Protein AF-A0A1B1KJ92-F1 (afdb_monomer_lite)

pLDDT: mean 78.08, std 12.78, range [52.31, 93.62]

Radius of gyration: 19.16 Å; chains: 1; bounding box: 41×19×60 Å

Organism: Rhodococcus opacus (NCBI:txid37919)

Foldseek 3Di:
DVLVVLVVVLVVLVPDDLVNDDDPPPPDPDRSVNVSVVSNVVSVVVNVVVVVVVVVVVVVCVVVVPDDDD

Structure (mmCIF, N/CA/C/O backbone):
data_AF-A0A1B1KJ92-F1
#
_entry.id   AF-A0A1B1KJ92-F1
#
loop_
_atom_site.group_PDB
_atom_site.id
_atom_site.type_symbol
_atom_site.label_atom_id
_atom_site.label_alt_id
_atom_site.label_comp_id
_atom_site.label_asym_id
_atom_site.label_entity_id
_atom_site.label_seq_id
_atom_site.pdbx_PDB_ins_code
_atom_site.Cartn_x
_atom_site.Cartn_y
_atom_site.Cartn_z
_atom_site.occupancy
_atom_site.B_iso_or_equiv
_atom_site.auth_seq_id
_atom_site.auth_comp_id
_atom_site.auth_asym_id
_atom_site.auth_atom_id
_atom_site.pdbx_PDB_model_num
ATOM 1 N N . MET A 1 1 ? -2.795 -9.406 6.160 1.00 72.25 1 MET A N 1
ATOM 2 C CA . MET A 1 1 ? -2.524 -9.939 4.804 1.00 72.25 1 MET A CA 1
ATOM 3 C C . MET A 1 1 ? -2.341 -8.799 3.806 1.00 72.25 1 MET A C 1
ATOM 5 O O . MET A 1 1 ? -1.225 -8.631 3.344 1.00 72.25 1 MET A O 1
ATOM 9 N N . LEU A 1 2 ? -3.353 -7.950 3.579 1.00 78.12 2 LEU A N 1
ATOM 10 C CA . LEU A 1 2 ? -3.320 -6.869 2.575 1.00 78.12 2 LEU A CA 1
ATOM 11 C C . LEU A 1 2 ? -2.124 -5.903 2.691 1.00 78.12 2 LEU A C 1
ATOM 13 O O . LEU A 1 2 ? -1.443 -5.661 1.704 1.00 78.12 2 LEU A O 1
ATOM 17 N N . ARG A 1 3 ? -1.802 -5.422 3.899 1.00 78.19 3 ARG A N 1
ATOM 18 C CA . ARG A 1 3 ? -0.638 -4.545 4.128 1.00 78.19 3 ARG A CA 1
ATOM 19 C C . ARG A 1 3 ? 0.687 -5.171 3.693 1.00 78.19 3 ARG A C 1
ATOM 21 O O . ARG A 1 3 ? 1.540 -4.485 3.149 1.00 78.19 3 ARG A O 1
ATOM 28 N N . ARG A 1 4 ? 0.848 -6.480 3.901 1.00 81.38 4 ARG A N 1
ATOM 29 C CA . ARG A 1 4 ? 2.053 -7.197 3.475 1.00 81.38 4 ARG A CA 1
ATOM 30 C C . ARG A 1 4 ? 2.113 -7.312 1.955 1.00 81.38 4 ARG A C 1
ATOM 32 O O . ARG A 1 4 ? 3.145 -7.006 1.386 1.00 81.38 4 ARG A O 1
ATOM 39 N N . THR A 1 5 ? 0.990 -7.627 1.315 1.00 84.12 5 THR A N 1
ATOM 40 C CA . THR A 1 5 ? 0.877 -7.652 -0.148 1.00 84.12 5 THR A CA 1
ATOM 41 C C . THR A 1 5 ? 1.222 -6.301 -0.782 1.00 84.12 5 THR A C 1
ATOM 43 O O . THR A 1 5 ? 1.959 -6.269 -1.758 1.00 84.12 5 THR A O 1
ATOM 46 N N . VAL A 1 6 ? 0.749 -5.187 -0.211 1.00 80.50 6 VAL A N 1
ATOM 47 C CA . VAL A 1 6 ? 1.067 -3.832 -0.704 1.00 80.50 6 VAL A CA 1
ATOM 48 C C . VAL A 1 6 ? 2.552 -3.507 -0.536 1.00 80.50 6 VAL A C 1
ATOM 50 O O . VAL A 1 6 ? 3.160 -2.980 -1.460 1.00 80.50 6 VAL A O 1
ATOM 53 N N . LEU A 1 7 ? 3.157 -3.864 0.601 1.00 82.12 7 LEU A N 1
ATOM 54 C CA . LEU A 1 7 ? 4.594 -3.671 0.829 1.00 82.12 7 LEU A CA 1
ATOM 55 C C . LEU A 1 7 ? 5.460 -4.517 -0.112 1.00 82.12 7 LEU A C 1
ATOM 57 O O . LEU A 1 7 ? 6.494 -4.046 -0.583 1.00 82.12 7 LEU A O 1
ATOM 61 N N . ASP A 1 8 ? 5.049 -5.755 -0.379 1.00 85.12 8 ASP A N 1
ATOM 62 C CA . ASP A 1 8 ? 5.763 -6.648 -1.289 1.00 85.12 8 ASP A CA 1
ATOM 63 C C . ASP A 1 8 ? 5.679 -6.117 -2.736 1.00 85.12 8 ASP A C 1
ATOM 65 O O . ASP A 1 8 ? 6.712 -6.000 -3.395 1.00 85.12 8 ASP A O 1
ATOM 69 N N . LEU A 1 9 ? 4.499 -5.656 -3.176 1.00 80.81 9 LEU A N 1
ATOM 70 C CA . LEU A 1 9 ? 4.315 -4.969 -4.464 1.00 80.81 9 LEU A CA 1
ATOM 71 C C . LEU A 1 9 ? 5.127 -3.669 -4.553 1.00 80.81 9 LEU A C 1
ATOM 73 O O . LEU A 1 9 ? 5.781 -3.418 -5.558 1.00 80.81 9 LEU A O 1
ATOM 77 N N . ALA A 1 10 ? 5.139 -2.846 -3.502 1.00 78.94 10 ALA A N 1
ATOM 78 C CA . ALA A 1 10 ? 5.921 -1.611 -3.477 1.00 78.94 10 ALA A CA 1
ATOM 79 C C . ALA A 1 10 ? 7.422 -1.882 -3.641 1.00 78.94 10 ALA A C 1
ATOM 81 O O . ALA A 1 10 ? 8.099 -1.168 -4.379 1.00 78.94 10 ALA A O 1
ATOM 82 N N . ARG A 1 11 ? 7.944 -2.940 -3.008 1.00 82.38 11 ARG A N 1
ATOM 83 C CA . ARG A 1 11 ? 9.345 -3.359 -3.175 1.00 82.38 11 ARG A CA 1
ATOM 84 C C . ARG A 1 11 ? 9.638 -3.848 -4.586 1.00 82.38 11 ARG A C 1
ATOM 86 O O . ARG A 1 11 ? 10.662 -3.473 -5.147 1.00 82.38 11 ARG A O 1
ATOM 93 N N . GLU A 1 12 ? 8.748 -4.651 -5.155 1.00 81.69 12 GLU A N 1
ATOM 94 C CA . GLU A 1 12 ? 8.878 -5.159 -6.523 1.00 81.69 12 GLU A CA 1
ATOM 95 C C . GLU A 1 12 ? 8.901 -4.007 -7.542 1.00 81.69 12 GLU A C 1
ATOM 97 O O . GLU A 1 12 ? 9.819 -3.905 -8.353 1.00 81.69 12 GLU A O 1
ATOM 102 N N . TYR A 1 13 ? 7.976 -3.052 -7.416 1.00 74.25 13 TYR A N 1
ATOM 103 C CA . TYR A 1 13 ? 7.913 -1.874 -8.284 1.00 74.25 13 TYR A CA 1
ATOM 104 C C . TYR A 1 13 ? 9.049 -0.871 -8.035 1.00 74.25 13 TYR A C 1
ATOM 106 O O . TYR A 1 13 ? 9.431 -0.131 -8.942 1.00 74.25 13 TYR A O 1
ATOM 114 N N . GLN A 1 14 ? 9.640 -0.823 -6.838 1.00 76.7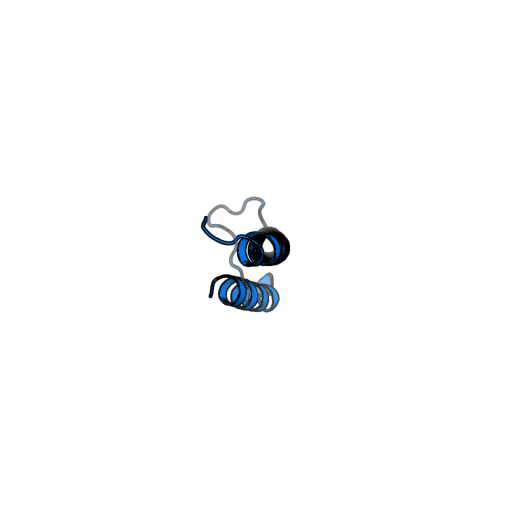5 14 GLN A N 1
ATOM 115 C CA . GLN A 1 14 ? 10.867 -0.053 -6.596 1.00 76.75 14 GLN A CA 1
ATOM 116 C C . GLN A 1 14 ? 12.102 -0.690 -7.241 1.00 76.75 14 GLN A C 1
ATOM 118 O O . GLN A 1 14 ? 12.993 0.042 -7.666 1.00 76.75 14 GLN A O 1
ATOM 123 N N . ALA A 1 15 ? 12.149 -2.020 -7.339 1.00 78.62 15 ALA A N 1
ATOM 124 C CA . ALA A 1 15 ? 13.260 -2.741 -7.957 1.00 78.62 15 ALA A CA 1
ATOM 125 C C . ALA A 1 15 ? 13.253 -2.667 -9.495 1.00 78.62 15 ALA A C 1
ATOM 127 O O . ALA A 1 15 ? 14.308 -2.810 -10.108 1.00 78.62 15 ALA A O 1
ATOM 128 N N . LEU A 1 16 ? 12.092 -2.420 -10.113 1.00 73.12 16 LEU A N 1
ATOM 129 C CA . LEU A 1 16 ? 11.972 -2.234 -11.561 1.00 73.12 16 LEU A CA 1
ATOM 130 C C . LEU A 1 16 ? 12.671 -0.949 -12.028 1.00 73.12 16 LEU A C 1
ATOM 132 O O . LEU A 1 16 ? 12.505 0.123 -11.432 1.00 73.12 16 LEU A O 1
ATOM 136 N N . THR A 1 17 ? 13.414 -1.034 -13.132 1.00 62.16 17 THR A N 1
ATOM 137 C CA . THR A 1 17 ? 13.936 0.146 -13.828 1.00 62.16 17 THR A CA 1
ATOM 138 C C . THR A 1 17 ? 13.138 0.416 -15.098 1.00 62.16 17 THR A C 1
ATOM 140 O O . THR A 1 17 ? 12.583 -0.490 -15.708 1.00 62.16 17 THR A O 1
ATOM 143 N N . ALA A 1 18 ? 13.078 1.680 -15.529 1.00 58.06 18 ALA A N 1
ATOM 144 C CA . ALA A 1 18 ? 12.363 2.062 -16.752 1.00 58.06 18 ALA A CA 1
ATOM 145 C C . ALA A 1 18 ? 12.935 1.414 -18.030 1.00 58.06 18 ALA A C 1
ATOM 147 O O . ALA A 1 18 ? 12.280 1.440 -19.064 1.00 58.06 18 ALA A O 1
ATOM 148 N N . VAL A 1 19 ? 14.146 0.851 -17.952 1.00 58.22 19 VAL A N 1
ATOM 149 C CA . VAL A 1 19 ? 14.806 0.108 -19.035 1.00 58.22 19 VAL A CA 1
ATOM 150 C C . VAL A 1 19 ? 14.225 -1.306 -19.188 1.00 58.22 19 VAL A C 1
ATOM 152 O O . VAL A 1 19 ? 14.307 -1.872 -20.271 1.00 58.22 19 VAL A O 1
ATOM 155 N N . ASP A 1 20 ? 13.591 -1.850 -18.144 1.00 57.44 20 ASP A N 1
ATOM 156 C CA . ASP A 1 20 ? 12.990 -3.195 -18.133 1.00 57.44 20 ASP A CA 1
ATOM 157 C C . ASP A 1 20 ? 11.534 -3.215 -18.633 1.00 57.44 20 ASP A C 1
ATOM 159 O O . ASP A 1 20 ? 10.867 -4.249 -18.609 1.00 57.44 20 ASP A O 1
ATOM 163 N N . LEU A 1 21 ? 11.009 -2.059 -19.038 1.00 59.38 21 LEU A N 1
ATOM 164 C CA . LEU A 1 21 ? 9.608 -1.859 -19.380 1.00 59.38 21 LEU A CA 1
ATOM 165 C C . LEU A 1 21 ? 9.502 -1.517 -20.868 1.00 59.38 21 LEU A C 1
ATOM 167 O O . LEU A 1 21 ? 9.942 -0.455 -21.308 1.00 59.38 21 LEU A O 1
ATOM 171 N N . ASP A 1 22 ? 8.912 -2.430 -21.638 1.00 55.94 22 ASP A N 1
ATOM 172 C CA . ASP A 1 22 ? 8.643 -2.217 -23.059 1.00 55.94 22 ASP A CA 1
ATOM 173 C C . ASP A 1 22 ? 7.603 -1.102 -23.245 1.00 55.94 22 ASP A C 1
ATOM 175 O O . ASP A 1 22 ? 6.628 -0.995 -22.493 1.00 55.94 22 ASP A O 1
ATOM 179 N N . THR A 1 23 ? 7.815 -0.250 -24.250 1.00 55.69 23 THR A N 1
ATOM 180 C CA . THR A 1 23 ? 6.855 0.793 -24.632 1.00 55.69 23 THR A CA 1
ATOM 181 C C . THR A 1 23 ? 5.512 0.171 -25.000 1.00 55.69 23 THR A C 1
ATOM 183 O O . THR A 1 23 ? 5.476 -0.821 -25.728 1.00 55.69 23 THR A O 1
ATOM 186 N N . ASP A 1 24 ? 4.416 0.790 -24.548 1.00 56.75 24 ASP A N 1
ATOM 187 C CA . ASP A 1 24 ? 3.053 0.475 -24.986 1.00 56.75 24 ASP A CA 1
ATOM 188 C C . ASP A 1 24 ? 3.008 0.298 -26.515 1.00 56.75 24 ASP A C 1
ATOM 190 O O . ASP A 1 24 ? 3.587 1.092 -27.263 1.00 56.75 24 ASP A O 1
ATOM 194 N N . THR A 1 25 ? 2.289 -0.743 -26.947 1.00 55.62 25 THR A N 1
ATOM 195 C CA . THR A 1 25 ? 1.908 -1.146 -28.311 1.00 55.62 25 THR A CA 1
ATOM 196 C C . THR A 1 25 ? 1.552 -0.034 -29.312 1.00 55.62 25 THR A C 1
ATOM 198 O O . THR A 1 25 ? 1.390 -0.326 -30.496 1.00 55.62 25 THR A O 1
ATOM 201 N N . LEU A 1 26 ? 1.437 1.225 -28.886 1.00 57.69 26 LEU A N 1
ATOM 202 C CA . LEU A 1 26 ? 1.047 2.372 -29.705 1.00 57.69 26 LEU A CA 1
ATOM 203 C C . LEU A 1 26 ? 2.072 3.525 -29.761 1.00 57.69 26 LEU A C 1
ATOM 205 O O . LEU A 1 26 ? 1.817 4.506 -30.455 1.00 57.69 26 LEU A O 1
ATOM 209 N N . GLY A 1 27 ? 3.230 3.437 -29.092 1.00 54.12 27 GLY A N 1
ATOM 210 C CA . GLY A 1 27 ? 4.319 4.422 -29.244 1.00 54.12 27 GLY A CA 1
ATOM 211 C C . GLY A 1 27 ? 3.965 5.871 -28.851 1.00 54.12 27 GLY A C 1
ATOM 212 O O . GLY A 1 27 ? 4.562 6.819 -29.369 1.00 54.12 27 GLY A O 1
ATOM 213 N N . HIS A 1 28 ? 2.988 6.063 -27.959 1.00 52.31 28 HIS A N 1
ATOM 214 C CA . HIS A 1 28 ? 2.473 7.367 -27.511 1.00 52.31 28 HIS A CA 1
ATOM 215 C C . HIS A 1 28 ? 2.377 7.464 -25.969 1.00 52.31 28 HIS A C 1
ATOM 217 O O . HIS A 1 28 ? 2.553 6.458 -25.287 1.00 52.31 28 HIS A O 1
ATOM 223 N N . PRO A 1 29 ? 2.243 8.684 -25.401 1.00 52.38 29 PRO A N 1
ATOM 224 C CA . PRO A 1 29 ? 3.081 9.199 -24.318 1.00 52.38 29 PRO A CA 1
ATOM 225 C C . PRO A 1 29 ? 2.572 8.796 -22.934 1.00 52.38 29 PRO A C 1
ATOM 227 O O . PRO A 1 29 ? 2.066 9.611 -22.169 1.00 52.38 29 PRO A O 1
ATOM 230 N N . ILE A 1 30 ? 2.729 7.527 -22.593 1.00 56.97 30 ILE A N 1
ATOM 231 C CA . ILE A 1 30 ? 3.166 7.214 -21.242 1.00 56.97 30 ILE A CA 1
ATOM 232 C C . ILE A 1 30 ? 4.442 6.409 -21.401 1.00 56.97 30 ILE A C 1
ATOM 234 O O . ILE A 1 30 ? 4.464 5.279 -21.890 1.00 56.97 30 ILE A O 1
ATOM 238 N N . THR A 1 31 ? 5.561 7.053 -21.109 1.00 68.38 31 THR A N 1
ATOM 239 C CA . THR A 1 31 ? 6.825 6.338 -21.052 1.00 68.38 31 THR A CA 1
ATOM 240 C C . THR A 1 31 ? 6.707 5.274 -19.965 1.00 68.38 31 THR A C 1
ATOM 242 O O . THR A 1 31 ? 6.048 5.472 -18.942 1.00 68.38 31 THR A O 1
ATOM 245 N N . ALA A 1 32 ? 7.372 4.142 -20.161 1.00 70.44 32 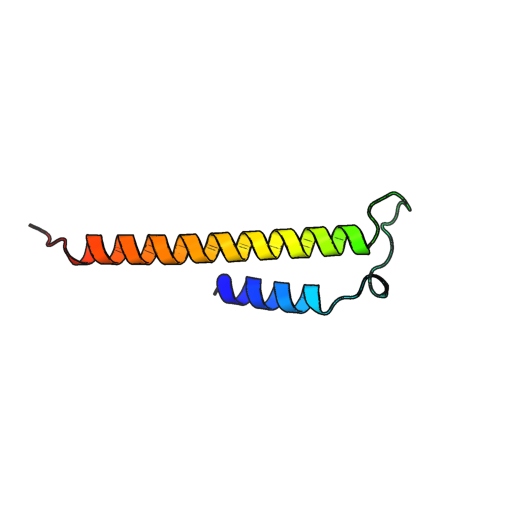ALA A N 1
ATOM 246 C CA . ALA A 1 32 ? 7.577 3.130 -19.130 1.00 70.44 32 ALA A CA 1
ATOM 247 C C . ALA A 1 32 ? 7.892 3.735 -17.744 1.00 70.44 32 ALA A C 1
ATOM 249 O O . ALA A 1 32 ? 7.369 3.298 -16.720 1.00 70.44 32 ALA A O 1
ATOM 250 N N . ALA A 1 33 ? 8.709 4.792 -17.726 1.00 71.44 33 ALA A N 1
ATOM 251 C CA . ALA A 1 33 ? 9.057 5.541 -16.527 1.00 71.44 33 ALA A CA 1
ATOM 252 C C . ALA A 1 33 ? 7.853 6.244 -15.873 1.00 71.44 33 ALA A C 1
ATOM 254 O O . ALA A 1 33 ? 7.704 6.185 -14.655 1.00 71.44 33 ALA A O 1
ATOM 255 N N . GLU A 1 34 ? 6.992 6.900 -16.651 1.00 74.19 34 GLU A N 1
ATOM 256 C CA . GLU A 1 34 ? 5.795 7.584 -16.143 1.00 74.19 34 GLU A CA 1
ATOM 257 C C . GLU A 1 34 ? 4.776 6.596 -15.572 1.00 74.19 34 GLU A C 1
ATOM 259 O O . GLU A 1 34 ? 4.257 6.823 -14.480 1.00 74.19 34 GLU A O 1
ATOM 264 N N . ALA A 1 35 ? 4.544 5.468 -16.251 1.00 79.12 35 ALA A N 1
ATOM 265 C CA . ALA A 1 35 ? 3.657 4.418 -15.752 1.00 79.12 35 ALA A CA 1
ATOM 266 C C . ALA A 1 35 ? 4.189 3.800 -14.448 1.00 79.12 35 ALA A C 1
ATOM 268 O O . ALA A 1 35 ? 3.435 3.597 -13.494 1.00 79.12 35 ALA A O 1
ATOM 269 N N . LEU A 1 36 ? 5.502 3.555 -14.378 1.00 81.06 36 LEU A N 1
ATOM 270 C CA . LEU A 1 36 ? 6.154 3.030 -13.182 1.00 81.06 36 LEU A CA 1
ATOM 271 C C . LEU A 1 36 ? 6.074 4.006 -12.004 1.00 81.06 36 LEU A C 1
ATOM 273 O O . LEU A 1 36 ? 5.797 3.592 -10.878 1.00 81.06 36 LEU A O 1
ATOM 277 N N . ASN A 1 37 ? 6.291 5.298 -12.251 1.00 83.56 37 ASN A N 1
ATOM 278 C CA . ASN A 1 37 ? 6.174 6.325 -11.219 1.00 83.56 37 ASN A CA 1
ATOM 279 C C . ASN A 1 37 ? 4.729 6.457 -10.724 1.00 83.56 37 ASN A C 1
ATOM 281 O O . ASN A 1 37 ? 4.509 6.433 -9.518 1.00 83.56 37 ASN A O 1
ATOM 285 N N . ALA A 1 38 ? 3.742 6.466 -11.625 1.00 83.06 38 ALA A N 1
ATOM 286 C CA . ALA A 1 38 ? 2.331 6.488 -11.243 1.00 83.06 38 ALA A CA 1
ATOM 287 C C . ALA A 1 38 ? 1.936 5.264 -10.394 1.00 83.06 38 ALA A C 1
ATOM 289 O O . ALA A 1 38 ? 1.200 5.394 -9.416 1.00 83.06 38 ALA A O 1
ATOM 290 N N . ALA A 1 39 ? 2.455 4.076 -10.725 1.00 83.62 39 ALA A N 1
ATOM 291 C CA . ALA A 1 39 ? 2.230 2.869 -9.933 1.00 83.62 39 ALA A CA 1
ATOM 292 C C . ALA A 1 39 ? 2.864 2.962 -8.533 1.00 83.62 39 ALA A C 1
ATOM 294 O O . ALA A 1 39 ? 2.239 2.570 -7.547 1.00 83.62 39 ALA A O 1
ATOM 295 N N . ARG A 1 40 ? 4.082 3.511 -8.425 1.00 87.06 40 ARG A N 1
ATOM 296 C CA . ARG A 1 40 ? 4.753 3.751 -7.135 1.00 87.06 40 ARG A CA 1
ATOM 297 C C . ARG A 1 40 ? 3.978 4.738 -6.266 1.00 87.06 40 ARG A C 1
ATOM 299 O O . ARG A 1 40 ? 3.783 4.462 -5.084 1.00 87.06 40 ARG A O 1
ATOM 306 N N . ASP A 1 41 ? 3.505 5.834 -6.852 1.00 88.31 41 ASP A N 1
ATOM 307 C CA . ASP A 1 41 ? 2.710 6.844 -6.151 1.00 88.31 41 ASP A CA 1
ATOM 308 C C . ASP A 1 41 ? 1.394 6.245 -5.637 1.00 88.31 41 ASP A C 1
ATOM 310 O O . ASP A 1 41 ? 1.066 6.373 -4.457 1.00 88.31 41 ASP A O 1
ATOM 314 N N . ALA A 1 42 ? 0.690 5.485 -6.482 1.00 86.62 42 ALA A N 1
ATOM 315 C CA . ALA A 1 42 ? -0.535 4.797 -6.088 1.00 86.62 42 ALA A CA 1
ATOM 316 C C . ALA A 1 42 ? -0.301 3.785 -4.950 1.00 86.62 42 ALA A C 1
ATOM 318 O O . ALA A 1 42 ? -1.098 3.709 -4.014 1.00 86.62 42 ALA A O 1
ATOM 319 N N . LEU A 1 43 ? 0.799 3.024 -4.987 1.00 86.50 43 LEU A N 1
ATOM 320 C CA . LEU A 1 43 ? 1.153 2.088 -3.913 1.00 86.50 43 LEU A CA 1
ATOM 321 C C . LEU A 1 43 ? 1.456 2.815 -2.594 1.00 86.50 43 LEU A C 1
ATOM 323 O O . LEU A 1 43 ? 1.012 2.359 -1.537 1.00 86.50 43 LEU A O 1
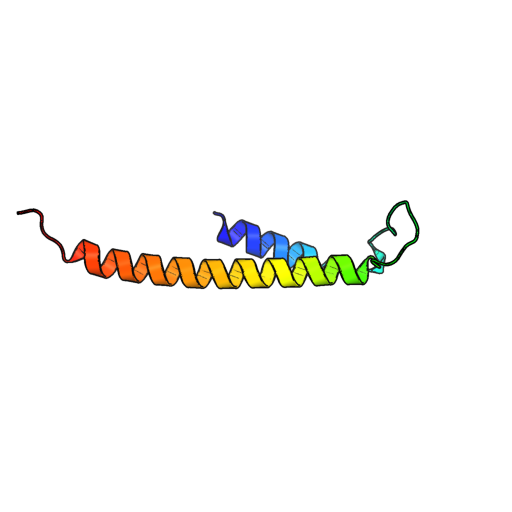ATOM 327 N N . ALA A 1 44 ? 2.145 3.957 -2.645 1.00 86.25 44 ALA A N 1
ATOM 328 C CA . ALA A 1 44 ? 2.410 4.784 -1.469 1.00 86.25 44 ALA A CA 1
ATOM 329 C C . ALA A 1 44 ? 1.119 5.366 -0.863 1.00 86.25 44 ALA A C 1
ATOM 331 O O . ALA A 1 44 ? 0.962 5.411 0.362 1.00 86.25 44 ALA A O 1
ATOM 332 N N . ASP A 1 45 ? 0.166 5.770 -1.703 1.00 91.94 45 ASP A N 1
ATOM 333 C CA . ASP A 1 45 ? -1.140 6.253 -1.252 1.00 91.94 45 ASP A CA 1
ATOM 334 C C . ASP A 1 45 ? -1.968 5.145 -0.588 1.00 91.94 45 ASP A C 1
ATOM 336 O O . ASP A 1 45 ? -2.575 5.372 0.465 1.00 91.94 45 ASP A O 1
ATOM 340 N N . VAL A 1 46 ? -1.942 3.927 -1.139 1.00 89.31 46 VAL A N 1
ATOM 341 C CA . VAL A 1 46 ? -2.586 2.757 -0.522 1.00 89.31 46 VAL A CA 1
ATOM 342 C C . VAL A 1 46 ? -1.946 2.426 0.827 1.00 89.31 46 VAL A C 1
ATOM 344 O O . VAL A 1 46 ? -2.667 2.163 1.791 1.00 89.31 46 VAL A O 1
ATOM 347 N N . GLU A 1 47 ? -0.616 2.469 0.941 1.00 89.00 47 GLU A N 1
ATOM 348 C CA . GLU A 1 47 ? 0.069 2.254 2.221 1.00 89.00 47 GLU A CA 1
ATOM 349 C C . GLU A 1 47 ? -0.376 3.279 3.274 1.00 89.00 47 GLU A C 1
ATOM 351 O O . GLU A 1 47 ? -0.714 2.904 4.401 1.00 89.00 47 GLU A O 1
ATOM 356 N N . ARG A 1 48 ? -0.464 4.562 2.899 1.00 89.94 48 ARG A N 1
ATOM 357 C CA . ARG A 1 48 ? -0.941 5.624 3.795 1.00 89.94 48 ARG A CA 1
ATOM 358 C C . ARG A 1 48 ? -2.384 5.385 4.246 1.00 89.94 48 ARG A C 1
ATOM 360 O O . ARG A 1 48 ? -2.683 5.527 5.431 1.00 89.94 48 ARG A O 1
ATOM 367 N N . ALA A 1 49 ? -3.266 4.987 3.330 1.00 92.25 49 ALA A N 1
ATOM 368 C CA . ALA A 1 49 ? -4.656 4.675 3.652 1.00 92.25 49 ALA A CA 1
ATOM 369 C C . ALA A 1 49 ? -4.774 3.487 4.622 1.00 92.25 49 ALA A C 1
ATOM 371 O O . ALA A 1 49 ? -5.603 3.515 5.532 1.00 92.25 49 ALA A O 1
ATOM 372 N N . LEU A 1 50 ? -3.922 2.467 4.472 1.00 90.69 50 LEU A N 1
ATOM 373 C CA . LEU A 1 50 ? -3.886 1.326 5.387 1.00 90.69 50 LEU A CA 1
ATOM 374 C C . LEU A 1 50 ? -3.438 1.722 6.795 1.00 90.69 50 LEU A C 1
ATOM 376 O O . LEU A 1 50 ? -4.034 1.254 7.758 1.00 90.69 50 LEU A O 1
ATOM 380 N N . VAL A 1 51 ? -2.450 2.612 6.928 1.00 91.81 51 VAL A N 1
ATOM 381 C CA . VAL A 1 51 ? -2.040 3.142 8.241 1.00 91.81 51 VAL A CA 1
ATOM 382 C C . VAL A 1 51 ? -3.203 3.866 8.922 1.00 91.81 51 VAL A C 1
ATOM 384 O O . VAL A 1 51 ? -3.494 3.604 10.085 1.00 91.81 51 VAL A O 1
ATOM 387 N N . MET A 1 52 ? -3.927 4.714 8.187 1.00 93.62 52 MET A N 1
ATOM 388 C CA . MET A 1 52 ? -5.103 5.404 8.730 1.00 93.62 52 MET A CA 1
ATOM 389 C C . MET A 1 52 ? -6.219 4.432 9.141 1.00 93.62 52 MET A C 1
ATOM 391 O O . MET A 1 52 ? -6.912 4.666 10.132 1.00 93.62 52 MET A O 1
ATOM 395 N N . ALA A 1 53 ? -6.411 3.351 8.382 1.00 92.44 53 ALA A N 1
ATOM 396 C CA . ALA A 1 53 ? -7.392 2.321 8.704 1.00 92.44 53 ALA A CA 1
ATOM 397 C C . ALA A 1 53 ? -7.008 1.530 9.966 1.00 92.44 53 ALA A C 1
ATOM 399 O O . ALA A 1 53 ? -7.881 1.275 10.797 1.00 92.44 53 ALA A O 1
ATOM 400 N N . ASP A 1 54 ? -5.724 1.190 10.129 1.00 91.06 54 ASP A N 1
ATOM 401 C CA . ASP A 1 54 ? -5.190 0.541 11.334 1.00 91.06 54 ASP A CA 1
ATOM 402 C C . ASP A 1 54 ? -5.434 1.435 12.573 1.00 91.06 54 ASP A C 1
ATOM 404 O O . ASP A 1 54 ? -6.007 0.977 13.563 1.00 91.06 54 ASP A O 1
ATOM 408 N N . ASP A 1 55 ? -5.121 2.734 12.489 1.00 93.12 55 ASP A N 1
ATOM 409 C CA . ASP A 1 55 ? -5.355 3.696 13.580 1.00 93.12 55 ASP A CA 1
ATOM 410 C C . ASP A 1 55 ? -6.846 3.810 13.950 1.00 93.12 55 ASP A C 1
ATOM 412 O O . ASP A 1 55 ? -7.223 3.830 15.128 1.00 93.12 55 ASP A O 1
ATOM 416 N N . ALA A 1 56 ? -7.726 3.870 12.947 1.00 92.69 56 ALA A N 1
ATOM 417 C CA . ALA A 1 56 ? -9.169 3.927 13.165 1.00 92.69 56 ALA A CA 1
ATOM 418 C C . ALA A 1 56 ? -9.702 2.642 13.823 1.00 92.69 56 ALA A C 1
ATOM 420 O O . ALA A 1 56 ? -10.567 2.712 14.704 1.00 92.69 56 ALA A O 1
ATOM 421 N N . ALA A 1 57 ? -9.177 1.478 13.429 1.00 89.69 57 ALA A N 1
ATOM 422 C CA . ALA A 1 57 ? -9.523 0.194 14.029 1.00 89.69 57 ALA A CA 1
ATOM 423 C C . ALA A 1 57 ? -9.088 0.125 15.501 1.00 89.69 57 ALA A C 1
ATOM 425 O O . ALA A 1 57 ? -9.890 -0.269 16.351 1.00 89.69 57 ALA A O 1
ATOM 426 N N . ASP A 1 58 ? -7.881 0.594 15.825 1.00 92.62 58 ASP A N 1
ATOM 427 C CA . ASP A 1 58 ? -7.378 0.686 17.200 1.00 92.62 58 ASP A CA 1
ATOM 428 C C . ASP A 1 58 ? -8.276 1.569 18.077 1.00 92.62 58 ASP A C 1
ATOM 430 O O . ASP A 1 58 ? -8.629 1.212 19.208 1.00 92.62 58 ASP A O 1
AT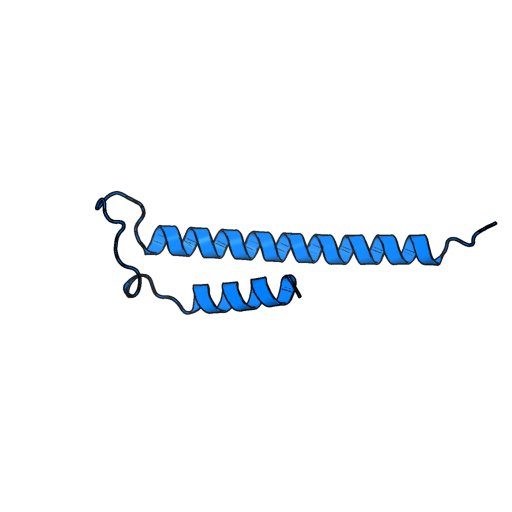OM 434 N N . ILE A 1 59 ? -8.691 2.725 17.553 1.00 92.12 59 ILE A N 1
ATOM 435 C CA . ILE A 1 59 ? -9.616 3.630 18.241 1.00 92.12 59 ILE A CA 1
ATOM 436 C C . ILE A 1 59 ? -10.960 2.932 18.482 1.00 92.12 59 ILE A C 1
ATOM 438 O O . ILE A 1 59 ? -11.460 2.924 19.613 1.00 92.12 59 ILE A O 1
ATOM 442 N N . ALA A 1 60 ? -11.531 2.305 17.452 1.00 91.75 60 ALA A N 1
ATOM 443 C CA . ALA A 1 60 ? -12.787 1.571 17.567 1.00 91.75 60 ALA A CA 1
ATOM 444 C C . ALA A 1 60 ? -12.687 0.438 18.601 1.00 91.75 60 ALA A C 1
ATOM 446 O O . ALA A 1 60 ? -13.582 0.281 19.435 1.00 91.75 60 ALA A O 1
ATOM 447 N N . GLN A 1 61 ? -11.582 -0.309 18.624 1.00 91.44 61 GLN A N 1
ATOM 448 C CA . GLN A 1 61 ? -11.344 -1.377 19.594 1.00 91.44 61 GLN A CA 1
ATOM 449 C C . GLN A 1 61 ? -11.272 -0.844 21.033 1.00 91.44 61 GLN A C 1
ATOM 451 O O . GLN A 1 61 ? -11.850 -1.429 21.955 1.00 91.44 61 GLN A O 1
ATOM 456 N N . ARG A 1 62 ? -10.620 0.303 21.254 1.00 90.56 62 ARG A N 1
ATOM 457 C CA . ARG A 1 62 ? -1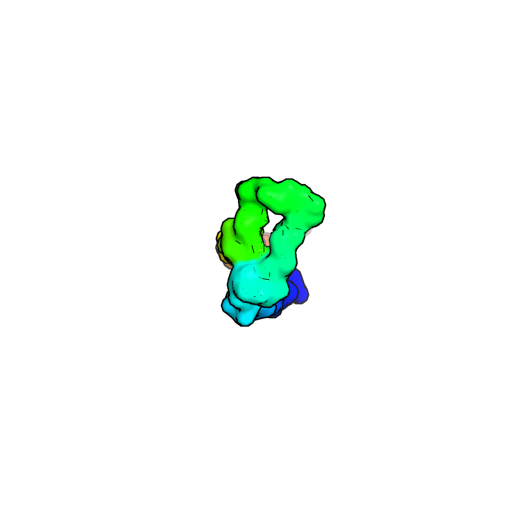0.562 0.948 22.579 1.00 90.56 62 ARG A CA 1
ATOM 458 C C . ARG A 1 62 ? -11.932 1.395 23.074 1.00 90.56 62 ARG A C 1
ATOM 460 O O . ARG A 1 62 ? -12.212 1.277 24.263 1.00 90.56 62 ARG A O 1
ATOM 467 N N . TYR A 1 63 ? -12.787 1.912 22.196 1.00 89.19 63 TYR A N 1
ATOM 468 C CA . TYR A 1 63 ? -14.138 2.312 22.592 1.00 89.19 63 TYR A CA 1
ATOM 469 C C . TYR A 1 63 ? -15.044 1.105 22.825 1.00 89.19 63 TYR A C 1
ATOM 471 O O . TYR A 1 63 ? -15.719 1.037 23.850 1.00 89.19 63 TYR A O 1
ATOM 479 N N . THR A 1 64 ? -15.019 0.129 21.920 1.00 86.88 64 THR A N 1
ATOM 480 C CA . THR A 1 64 ? -15.859 -1.075 22.008 1.00 86.88 64 THR A CA 1
ATOM 481 C C . THR A 1 64 ? -15.498 -1.956 23.203 1.00 86.88 64 THR A C 1
ATOM 483 O O . THR A 1 64 ? -16.399 -2.419 23.893 1.00 86.88 64 THR A O 1
ATOM 486 N N . SER A 1 65 ? -14.213 -2.115 23.536 1.00 86.69 65 SER A N 1
ATOM 487 C CA . SER A 1 65 ? -13.771 -2.876 24.722 1.00 86.69 65 SER A CA 1
ATOM 488 C C . SER A 1 65 ? -14.239 -2.288 26.060 1.00 86.69 65 SER A C 1
ATOM 490 O O . SER A 1 65 ? -14.271 -2.993 27.069 1.00 86.69 65 SER A O 1
ATOM 492 N N . ARG A 1 66 ? -14.625 -1.006 26.088 1.00 81.88 66 ARG A N 1
ATOM 493 C CA . ARG A 1 66 ? -15.171 -0.329 27.277 1.00 81.88 66 ARG A CA 1
ATOM 494 C C . ARG A 1 66 ? -16.685 -0.478 27.402 1.00 81.88 66 ARG A C 1
ATOM 496 O O . ARG A 1 66 ? -17.237 -0.125 28.444 1.00 81.88 66 ARG A O 1
ATOM 503 N N . LEU A 1 67 ? -17.359 -0.984 26.372 1.00 82.31 67 LEU A N 1
ATOM 504 C CA . LEU A 1 67 ? -18.789 -1.255 26.410 1.00 82.31 67 LEU A CA 1
ATOM 505 C C . LEU A 1 67 ? -19.026 -2.594 27.114 1.00 82.31 67 LEU A C 1
ATOM 507 O O . LEU A 1 67 ? -18.469 -3.621 26.735 1.00 82.31 67 LEU A O 1
ATOM 511 N N . LYS A 1 68 ? -19.883 -2.593 28.137 1.00 72.38 68 LYS A N 1
ATOM 512 C CA . LYS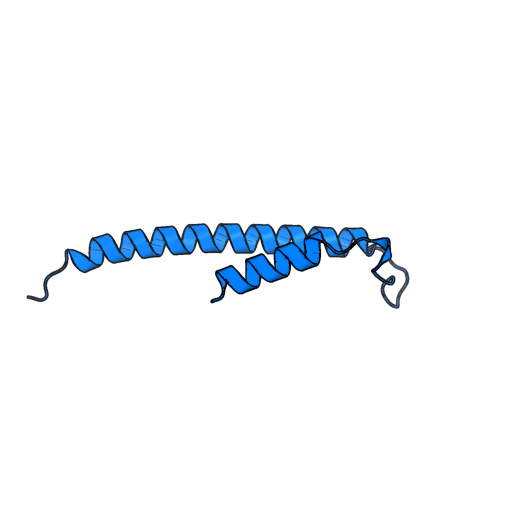 A 1 68 ? -20.472 -3.819 28.686 1.00 72.38 68 LYS A CA 1
ATOM 513 C C . LYS A 1 68 ? -21.902 -3.933 28.182 1.00 72.38 68 LYS A C 1
ATOM 515 O O . LYS A 1 68 ? -22.649 -2.957 28.244 1.00 72.38 68 LYS A O 1
ATOM 520 N N . ALA A 1 69 ? -22.264 -5.118 27.693 1.00 67.88 69 ALA A N 1
ATOM 521 C CA . ALA A 1 69 ? -23.658 -5.451 27.437 1.00 67.88 69 ALA A CA 1
ATOM 522 C C . ALA A 1 69 ? -24.444 -5.329 28.751 1.00 67.88 69 ALA A C 1
ATOM 524 O O . ALA A 1 69 ? -23.930 -5.682 29.817 1.00 67.88 69 ALA A O 1
ATOM 525 N N . ARG A 1 70 ? -25.638 -4.747 28.660 1.00 61.91 70 ARG A N 1
ATOM 526 C CA . ARG A 1 70 ? -26.506 -4.468 29.800 1.00 61.91 70 ARG A CA 1
ATOM 527 C C . ARG A 1 70 ? -27.363 -5.677 30.146 1.00 61.91 70 ARG A C 1
ATOM 529 O O . ARG A 1 70 ? -27.751 -6.391 29.197 1.00 61.91 70 ARG A O 1
#

Sequence (70 aa):
MLRRTVLDLAREYQALTAVDLDTDTLGHPITAAEALNAARDALADVERALVMADDAADIAQRYTSRLKAR

Secondary structure (DSSP, 8-state):
-HHHHHHHHHHHHHH--GGGS---TT--S--HHHHHHHHHHHHHHHHHHHHHHHHHHHHHHHHHTTPPP-